Protein AF-A0A7X0XVE7-F1 (afdb_monomer)

Foldseek 3Di:
DDDDPDDPDPDDPDDDDDDDDDDPDDPVNVLVVVVVVQDKDQDAQPWKKWWPVQWDDDDDFKTFGQAFPTFIFSDPDPPGDGFHTDHHRHMWGFPDWDQDPVRTIMGITRDDDRMTGDDSVNVDDD

Nearest PDB structures (foldseek):
  9djx-assembly1_A  TM=4.738E-01  e=6.086E-01  Homo sapiens
  5v3o-assembly1_C  TM=4.676E-01  e=1.076E+00  Homo sapiens
  8rq1-assembly1_A  TM=3.889E-01  e=7.645E-01  Homo sapiens
  8g66-assembly1_B  TM=5.362E-01  e=1.797E+00  Homo sapiens
  8rq9-assembly2_C  TM=3.836E-01  e=2.257E+00  Homo sapiens

Solvent-accessible surface area (backbone atoms only — not comparable to full-atom values): 7872 Å² total; per-residue (Å²): 132,89,82,85,93,66,84,93,64,82,88,72,79,83,83,83,83,81,84,86,79,89,67,95,72,48,71,68,61,54,50,51,58,49,56,76,64,67,41,69,32,68,74,78,71,94,45,34,18,35,50,50,93,32,44,46,76,76,53,99,47,31,28,28,24,70,38,58,77,32,55,29,11,54,38,66,49,96,84,34,58,62,40,46,64,44,49,56,64,38,74,46,58,51,75,46,80,45,66,33,99,86,66,50,50,20,36,30,35,86,79,91,64,78,65,26,50,44,50,72,80,75,71,62,82,134

Mean predicted aligned error: 9.7 Å

Sequence (126 aa):
MNQAYLSNTAYQPIKQNYKTTSYTSTYSSALSKLMDGNPQTDKKPTNAYISEAFIRITGTNTGVALNANGQVRNTASSTGFVLGKLKSAEPITILNTILDSEGTKWYKFNFNRQWFNASQSDTTYY

Organism: NCBI:txid1552123

pLDDT: mean 87.03, std 14.78, range [36.47, 98.25]

Structure (mmCIF, N/CA/C/O backbone):
data_AF-A0A7X0XVE7-F1
#
_entry.id   AF-A0A7X0XVE7-F1
#
loop_
_atom_site.group_PDB
_atom_site.id
_atom_site.type_symbol
_atom_site.label_atom_id
_atom_site.label_alt_id
_atom_site.label_comp_id
_atom_site.label_asym_id
_atom_site.label_entity_id
_atom_site.label_seq_id
_atom_site.pdbx_PDB_ins_code
_atom_site.Cartn_x
_atom_site.Cartn_y
_atom_site.Cartn_z
_atom_site.occupancy
_atom_site.B_iso_or_equiv
_atom_site.auth_seq_id
_atom_site.auth_comp_id
_atom_site.auth_asym_id
_atom_site.auth_atom_id
_atom_site.pdbx_PDB_model_num
ATOM 1 N N . MET A 1 1 ? 80.112 -16.384 -31.162 1.00 36.47 1 MET A N 1
ATOM 2 C CA . MET A 1 1 ? 79.188 -15.980 -32.242 1.00 36.47 1 MET A CA 1
ATOM 3 C C . MET A 1 1 ? 77.781 -15.987 -31.680 1.00 36.47 1 MET A C 1
ATOM 5 O O . MET A 1 1 ? 77.415 -16.952 -31.024 1.00 36.47 1 MET A O 1
ATOM 9 N N . ASN A 1 2 ? 77.071 -14.876 -31.877 1.00 40.47 2 ASN A N 1
ATOM 10 C CA . ASN A 1 2 ? 75.656 -14.672 -31.560 1.00 40.47 2 ASN A CA 1
ATOM 11 C C . ASN A 1 2 ? 74.763 -15.757 -32.181 1.00 40.47 2 ASN A C 1
ATOM 13 O O . ASN A 1 2 ? 75.131 -16.322 -33.207 1.00 40.47 2 ASN A O 1
ATOM 17 N N . GLN A 1 3 ? 73.577 -15.974 -31.609 1.00 40.62 3 GLN A N 1
ATOM 18 C CA . GLN A 1 3 ? 72.298 -15.507 -32.175 1.00 40.62 3 GLN A CA 1
ATOM 19 C C . GLN A 1 3 ? 71.198 -15.763 -31.130 1.00 40.62 3 GLN A C 1
ATOM 21 O O . GLN A 1 3 ? 70.898 -16.899 -30.7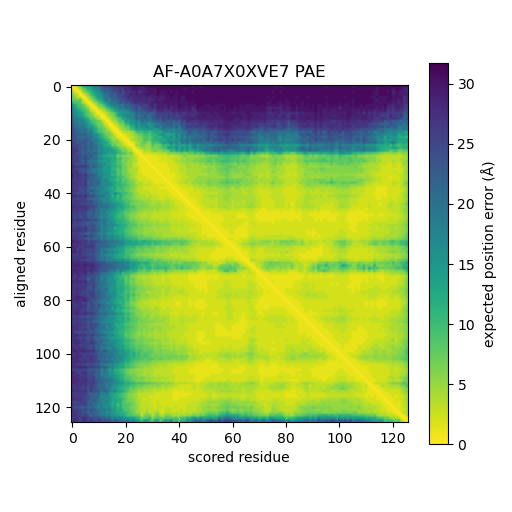70 1.00 40.62 3 GLN A O 1
ATOM 26 N N . ALA A 1 4 ? 70.649 -14.670 -30.600 1.00 47.22 4 ALA A N 1
ATOM 27 C CA . ALA A 1 4 ? 69.531 -14.665 -29.673 1.00 47.22 4 ALA A CA 1
ATOM 28 C C . ALA A 1 4 ? 68.235 -15.000 -30.426 1.00 47.22 4 ALA A C 1
ATOM 30 O O . ALA A 1 4 ? 67.879 -14.313 -31.380 1.00 47.22 4 ALA A O 1
ATOM 31 N N . TYR A 1 5 ? 67.508 -16.019 -29.971 1.00 47.22 5 TYR A N 1
ATOM 32 C CA . TYR A 1 5 ? 66.137 -16.288 -30.406 1.00 47.22 5 TYR A CA 1
ATOM 33 C C . TYR A 1 5 ? 65.157 -15.698 -29.397 1.00 47.22 5 TYR A C 1
ATOM 35 O O . TYR A 1 5 ? 64.532 -16.427 -28.638 1.00 47.22 5 TYR A O 1
ATOM 43 N N . LEU A 1 6 ? 65.033 -14.374 -29.371 1.00 52.94 6 LEU A N 1
ATOM 44 C CA . LEU A 1 6 ? 63.885 -13.706 -28.763 1.00 52.94 6 LEU A CA 1
ATOM 45 C C . LEU A 1 6 ? 63.483 -12.568 -29.699 1.00 52.94 6 LEU A C 1
ATOM 47 O O . LEU A 1 6 ? 64.258 -11.648 -29.951 1.00 52.94 6 LEU A O 1
ATOM 51 N N . SER A 1 7 ? 62.294 -12.683 -30.286 1.00 57.88 7 SER A N 1
ATOM 52 C CA . SER A 1 7 ? 61.725 -11.693 -31.198 1.00 57.88 7 SER A CA 1
ATOM 53 C C . SER A 1 7 ? 61.717 -10.303 -30.554 1.00 57.88 7 SER A C 1
ATOM 55 O O . SER A 1 7 ? 61.094 -10.108 -29.513 1.00 57.88 7 SER A O 1
ATOM 57 N N . ASN A 1 8 ? 62.358 -9.326 -31.198 1.00 57.03 8 ASN A N 1
ATOM 58 C CA . ASN A 1 8 ? 62.441 -7.932 -30.747 1.00 57.03 8 ASN A CA 1
ATOM 59 C C . ASN A 1 8 ? 61.179 -7.110 -31.092 1.00 57.03 8 ASN A C 1
ATOM 61 O O . ASN A 1 8 ? 61.259 -5.949 -31.489 1.00 57.03 8 ASN A O 1
ATOM 65 N N . THR A 1 9 ? 59.998 -7.720 -31.015 1.00 59.88 9 THR A N 1
ATOM 66 C CA . THR A 1 9 ? 58.728 -7.051 -31.322 1.00 59.88 9 THR A CA 1
ATOM 67 C C . THR A 1 9 ? 57.967 -6.785 -30.035 1.00 59.88 9 THR A C 1
ATOM 69 O O . THR A 1 9 ? 57.585 -7.723 -29.337 1.00 59.88 9 THR A O 1
ATOM 72 N N . ALA A 1 10 ? 57.738 -5.506 -29.726 1.00 61.78 10 ALA A N 1
ATOM 73 C CA . ALA A 1 10 ? 56.916 -5.089 -28.596 1.00 61.78 10 ALA A CA 1
ATOM 74 C C . ALA A 1 10 ? 55.518 -5.727 -28.680 1.00 61.78 10 ALA A C 1
ATOM 76 O O . ALA A 1 10 ? 54.879 -5.668 -29.734 1.00 61.78 10 ALA A O 1
ATOM 77 N N . TYR A 1 11 ? 55.043 -6.309 -27.573 1.00 56.34 11 TYR A N 1
ATOM 78 C CA . TYR A 1 11 ? 53.687 -6.846 -27.444 1.00 56.34 11 TYR A CA 1
ATOM 79 C C . TYR A 1 11 ? 52.657 -5.782 -27.849 1.00 56.34 11 TYR A C 1
ATOM 81 O O . TYR A 1 11 ? 52.573 -4.724 -27.227 1.00 56.34 11 TYR A O 1
ATOM 89 N N . GLN A 1 12 ? 51.888 -6.058 -28.904 1.00 59.97 12 GLN A N 1
ATOM 90 C CA . GLN A 1 12 ? 50.772 -5.215 -29.326 1.00 59.97 12 GLN A CA 1
ATOM 91 C C . GLN A 1 12 ? 49.479 -5.810 -28.752 1.00 59.97 12 GLN A C 1
ATOM 93 O O . GLN A 1 12 ? 49.193 -6.979 -29.026 1.00 59.97 12 GLN A O 1
ATOM 98 N N . PRO A 1 13 ? 48.689 -5.059 -27.962 1.00 66.44 13 PRO A N 1
ATOM 99 C CA . PRO A 1 13 ? 47.413 -5.555 -27.463 1.00 66.44 13 PRO A CA 1
ATOM 100 C C . PRO A 1 13 ? 46.469 -5.886 -28.628 1.00 66.44 13 PRO A C 1
ATOM 102 O O . PRO A 1 13 ? 46.485 -5.233 -29.673 1.00 66.44 13 PRO A O 1
ATOM 105 N N . ILE A 1 14 ? 45.635 -6.912 -28.444 1.00 71.44 14 ILE A N 1
ATOM 106 C CA . ILE A 1 14 ? 44.659 -7.361 -29.445 1.00 71.44 14 ILE A CA 1
ATOM 107 C C . ILE A 1 14 ? 43.750 -6.181 -29.822 1.00 71.44 14 ILE A C 1
ATOM 109 O O . ILE A 1 14 ? 43.060 -5.621 -28.971 1.00 71.44 14 ILE A O 1
ATOM 113 N N . LYS A 1 15 ? 43.730 -5.809 -31.107 1.00 67.69 15 LYS A N 1
ATOM 114 C CA . LYS A 1 15 ? 42.877 -4.733 -31.625 1.00 67.69 15 LYS A CA 1
ATOM 115 C C . LYS A 1 15 ? 41.414 -5.185 -31.616 1.00 67.69 15 LYS A C 1
ATOM 117 O O . LYS A 1 15 ? 40.977 -5.920 -32.499 1.00 67.69 15 LYS A O 1
ATOM 122 N N . GLN A 1 16 ? 40.659 -4.760 -30.607 1.00 64.69 16 GLN A N 1
ATOM 123 C CA . GLN A 1 16 ? 39.226 -5.027 -30.517 1.00 64.69 16 GLN A CA 1
ATOM 124 C C . GLN A 1 16 ? 38.486 -4.176 -31.555 1.00 64.69 16 GLN A C 1
ATOM 126 O O . GLN A 1 16 ? 38.430 -2.952 -31.453 1.00 64.69 16 GLN A O 1
ATOM 131 N N . ASN A 1 17 ? 37.944 -4.825 -32.585 1.00 73.00 17 ASN A N 1
ATOM 132 C CA . ASN A 1 17 ? 37.095 -4.171 -33.575 1.00 73.00 17 ASN A CA 1
ATOM 133 C C . ASN A 1 17 ? 35.641 -4.274 -33.104 1.00 73.00 17 ASN A C 1
ATOM 135 O O . ASN A 1 17 ? 35.066 -5.360 -33.091 1.00 73.00 17 ASN A O 1
ATOM 139 N N . TYR A 1 18 ? 35.054 -3.145 -32.718 1.00 67.88 18 TYR A N 1
ATOM 140 C CA . TYR A 1 18 ? 33.653 -3.064 -32.316 1.00 67.88 18 TYR A CA 1
ATOM 141 C C . TYR A 1 18 ? 32.797 -2.616 -33.496 1.00 67.88 18 TYR A C 1
ATOM 143 O O . TYR A 1 18 ? 33.098 -1.616 -34.147 1.00 67.88 18 TYR A O 1
ATOM 151 N N . LYS A 1 19 ? 31.706 -3.337 -33.761 1.00 71.19 19 LYS A N 1
ATOM 152 C CA . LYS A 1 19 ? 30.660 -2.893 -34.684 1.00 71.19 19 LYS A CA 1
ATOM 153 C C . LYS A 1 19 ? 29.473 -2.408 -33.865 1.00 71.19 19 LYS 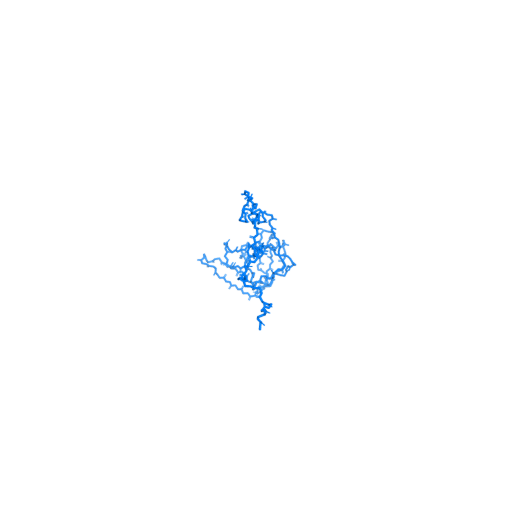A C 1
ATOM 155 O O . LYS A 1 19 ? 28.674 -3.209 -33.385 1.00 71.19 19 LYS A O 1
ATOM 160 N N . THR A 1 20 ? 29.365 -1.097 -33.701 1.00 65.06 20 THR A N 1
ATOM 161 C CA . THR A 1 20 ? 28.234 -0.487 -32.999 1.00 65.06 20 THR A CA 1
ATOM 162 C C . THR A 1 20 ? 27.041 -0.409 -33.942 1.00 65.06 20 THR A C 1
ATOM 164 O O . THR A 1 20 ? 27.145 0.138 -35.037 1.00 65.06 20 THR A O 1
ATOM 167 N N . THR A 1 21 ? 25.906 -0.966 -33.525 1.00 73.50 21 THR A N 1
ATOM 168 C CA . THR A 1 21 ? 24.629 -0.821 -34.234 1.00 73.50 21 THR A CA 1
ATOM 169 C C . THR A 1 21 ? 23.749 0.108 -33.411 1.00 73.50 21 THR A C 1
ATOM 171 O O . THR A 1 21 ? 23.430 -0.203 -32.266 1.00 73.50 21 THR A O 1
ATOM 174 N N . SER A 1 22 ? 23.400 1.267 -33.966 1.00 65.94 22 SER A N 1
ATOM 175 C CA . SER A 1 22 ? 22.530 2.235 -33.299 1.00 65.94 22 SER A CA 1
ATOM 176 C C . SER A 1 22 ? 21.070 1.847 -33.498 1.00 65.94 22 SER A C 1
ATOM 178 O O . SER A 1 22 ? 20.600 1.734 -34.628 1.00 65.94 22 SER A O 1
ATOM 180 N N . TYR A 1 23 ? 20.346 1.677 -32.397 1.00 68.50 23 TYR A N 1
ATOM 181 C CA . TYR A 1 23 ? 18.896 1.528 -32.404 1.00 68.50 23 TYR A CA 1
ATOM 182 C C . TYR A 1 23 ? 18.251 2.873 -32.071 1.00 68.50 23 TYR A C 1
ATOM 184 O O . TYR A 1 23 ? 18.744 3.611 -31.221 1.00 68.50 23 TYR A O 1
ATOM 192 N N . THR A 1 24 ? 17.128 3.190 -32.713 1.00 75.00 24 THR A N 1
ATOM 193 C CA . THR A 1 24 ? 16.349 4.402 -32.405 1.00 75.00 24 THR A CA 1
ATOM 194 C C . THR A 1 24 ? 15.646 4.299 -31.045 1.00 75.00 24 THR A C 1
ATOM 196 O O . THR A 1 24 ? 15.335 5.313 -30.426 1.00 75.00 24 THR A O 1
ATOM 199 N N . SER A 1 25 ? 15.378 3.079 -30.564 1.00 76.88 25 SER A N 1
ATOM 200 C CA . SER A 1 25 ? 14.743 2.831 -29.265 1.00 76.88 25 SER A CA 1
ATOM 201 C C . SER A 1 25 ? 15.769 2.801 -28.134 1.00 76.88 25 SER A C 1
ATOM 203 O O . SER A 1 25 ? 16.787 2.119 -28.221 1.00 76.88 25 SER A O 1
ATOM 205 N N . THR A 1 26 ? 15.473 3.517 -27.052 1.00 86.69 26 THR A N 1
ATOM 206 C CA . THR A 1 26 ? 16.300 3.551 -25.840 1.00 86.69 26 THR A CA 1
ATOM 207 C C . THR A 1 26 ? 15.833 2.500 -24.836 1.00 86.69 26 THR A C 1
ATOM 209 O O . THR A 1 26 ? 14.664 2.107 -24.839 1.00 86.69 26 THR A O 1
ATOM 212 N N . TYR A 1 27 ? 16.713 2.103 -23.914 1.00 84.81 27 TYR A N 1
ATOM 213 C CA . TYR A 1 27 ? 16.333 1.269 -22.768 1.00 84.81 27 TYR A CA 1
ATOM 214 C C . TYR A 1 27 ? 15.150 1.866 -21.991 1.00 84.81 27 TYR A C 1
ATOM 216 O O . TYR A 1 27 ? 14.195 1.160 -21.690 1.00 84.81 27 TYR A O 1
ATOM 224 N N . SER A 1 28 ? 15.156 3.187 -21.773 1.00 86.00 28 SER A N 1
ATOM 225 C CA . SER A 1 28 ? 14.044 3.903 -21.135 1.00 86.00 28 SER A CA 1
ATOM 226 C C . SER A 1 28 ? 12.718 3.687 -21.877 1.00 86.00 28 SER A C 1
ATOM 228 O O . SER A 1 28 ? 11.719 3.333 -21.259 1.00 86.00 28 SER A O 1
ATOM 230 N N . SER A 1 29 ? 12.717 3.776 -23.214 1.00 88.56 29 SER A N 1
ATOM 231 C CA . SER A 1 29 ? 11.506 3.541 -24.015 1.00 88.56 29 SER A CA 1
ATOM 232 C C . SER A 1 29 ? 10.992 2.098 -23.940 1.00 88.56 29 SER A C 1
ATOM 234 O O . SER A 1 29 ? 9.783 1.874 -23.962 1.00 88.56 29 SER A O 1
ATOM 236 N N . ALA A 1 30 ? 11.890 1.115 -23.838 1.00 88.06 30 ALA A N 1
ATOM 237 C CA . ALA A 1 30 ? 11.515 -0.286 -23.664 1.00 88.06 30 ALA A CA 1
ATOM 238 C C . ALA A 1 30 ? 10.971 -0.543 -22.252 1.00 88.06 30 ALA A C 1
ATOM 240 O O . ALA A 1 30 ? 9.960 -1.225 -22.096 1.00 88.06 30 ALA A O 1
ATOM 241 N N . LEU A 1 31 ? 11.597 0.059 -21.240 1.00 89.50 31 LEU A N 1
ATOM 242 C CA . LEU A 1 31 ? 11.178 -0.038 -19.849 1.00 89.50 31 LEU A CA 1
ATOM 243 C C . LEU A 1 31 ? 9.799 0.594 -19.627 1.00 89.50 31 LEU A C 1
ATOM 245 O O . LEU A 1 31 ? 8.961 -0.014 -18.972 1.00 89.50 31 LEU A O 1
ATOM 249 N N . SER A 1 32 ? 9.516 1.759 -20.217 1.00 89.62 32 SER A N 1
ATOM 250 C CA . SER A 1 32 ? 8.174 2.356 -20.173 1.00 89.62 32 SER A CA 1
ATOM 251 C C . SER A 1 32 ? 7.120 1.416 -20.758 1.00 89.62 32 SER A C 1
ATOM 253 O O . SER A 1 32 ? 6.119 1.150 -20.104 1.00 89.62 32 SER A O 1
ATOM 255 N N . LYS A 1 33 ? 7.386 0.822 -21.930 1.00 91.06 33 LYS A N 1
ATOM 256 C CA . LYS A 1 33 ? 6.469 -0.150 -22.550 1.00 91.06 33 LYS A CA 1
ATOM 257 C C . LYS A 1 33 ? 6.246 -1.389 -21.683 1.00 91.06 33 LYS A C 1
ATOM 259 O O . LYS A 1 33 ? 5.137 -1.912 -21.645 1.00 91.06 33 LYS A O 1
ATOM 264 N N . LEU A 1 34 ? 7.289 -1.867 -21.004 1.00 90.94 34 LEU A N 1
ATOM 265 C CA . LEU A 1 34 ? 7.173 -2.983 -20.069 1.00 90.94 34 LEU A CA 1
ATOM 266 C C . LEU A 1 34 ? 6.264 -2.616 -18.891 1.00 90.94 34 LEU A C 1
ATOM 268 O O . LEU A 1 34 ? 5.386 -3.399 -18.539 1.00 90.94 34 LEU A O 1
ATOM 272 N N . MET A 1 35 ? 6.438 -1.420 -18.323 1.00 91.62 35 MET A N 1
ATOM 273 C CA . MET A 1 35 ? 5.634 -0.930 -17.202 1.00 91.62 35 MET A CA 1
ATOM 274 C C . MET A 1 35 ? 4.170 -0.670 -17.581 1.00 91.62 35 MET A C 1
ATOM 276 O O . MET A 1 35 ? 3.284 -0.958 -16.776 1.00 91.62 35 MET A O 1
ATOM 280 N N . ASP A 1 36 ? 3.901 -0.225 -18.811 1.00 92.19 36 ASP A N 1
ATOM 281 C CA . ASP A 1 36 ? 2.538 -0.066 -19.341 1.00 92.19 36 ASP A CA 1
ATOM 282 C C . ASP A 1 36 ? 1.776 -1.406 -19.405 1.00 92.19 36 ASP A C 1
ATOM 284 O O . ASP A 1 36 ? 0.545 -1.441 -19.349 1.00 92.19 36 ASP A O 1
ATOM 288 N N . GLY A 1 37 ? 2.500 -2.528 -19.466 1.00 92.12 37 GLY A N 1
ATOM 289 C CA . GLY A 1 37 ? 1.945 -3.882 -19.469 1.00 92.12 37 GLY A CA 1
ATOM 290 C C . GLY A 1 37 ? 1.440 -4.392 -18.114 1.00 92.12 37 GLY A C 1
ATOM 291 O O . GLY A 1 37 ? 1.014 -5.542 -18.044 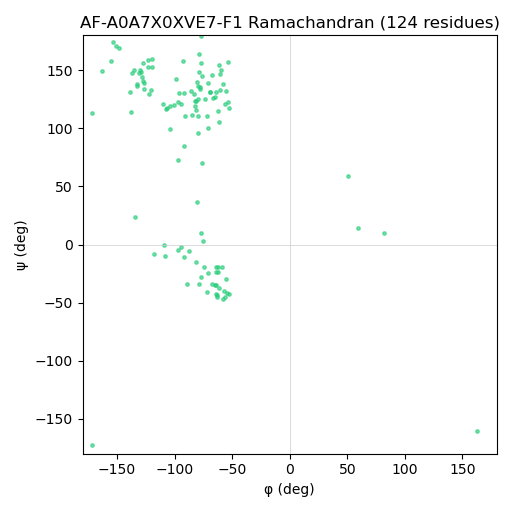1.00 92.12 37 GLY A O 1
ATOM 292 N N . ASN A 1 38 ? 1.473 -3.582 -17.047 1.00 91.75 38 ASN A N 1
ATOM 293 C CA . ASN A 1 38 ? 1.179 -3.997 -15.664 1.00 91.75 38 ASN A CA 1
ATOM 294 C C . ASN A 1 38 ? 1.963 -5.260 -15.244 1.00 91.75 38 ASN A C 1
ATOM 296 O O . ASN A 1 38 ? 1.359 -6.284 -14.905 1.00 91.75 38 ASN A O 1
ATOM 300 N N . PRO A 1 39 ? 3.307 -5.211 -15.285 1.00 94.25 39 PRO A N 1
ATOM 301 C CA . PRO A 1 39 ? 4.140 -6.366 -14.984 1.00 94.25 39 PRO A CA 1
ATOM 302 C C . PRO A 1 39 ? 3.914 -6.847 -13.546 1.00 94.25 39 PRO A C 1
ATOM 304 O O . PRO A 1 39 ? 3.534 -6.076 -12.660 1.00 94.25 39 PRO A O 1
ATOM 307 N N . GLN A 1 40 ? 4.167 -8.133 -13.307 1.00 95.56 40 GLN A N 1
ATOM 308 C CA . GLN A 1 40 ? 4.001 -8.766 -12.000 1.00 95.56 40 GLN A CA 1
ATOM 309 C C . GLN A 1 40 ? 5.318 -9.342 -11.482 1.00 95.56 40 GLN A C 1
ATOM 311 O O . GLN A 1 40 ? 6.199 -9.705 -12.257 1.00 95.56 40 GLN A O 1
ATOM 316 N N . THR A 1 41 ? 5.440 -9.429 -10.161 1.00 94.56 41 THR A N 1
ATOM 317 C CA . THR A 1 41 ? 6.590 -10.004 -9.456 1.00 94.56 41 THR A CA 1
ATOM 318 C C . THR A 1 41 ? 6.122 -10.922 -8.326 1.00 94.56 41 THR A C 1
ATOM 320 O O . THR A 1 41 ? 5.050 -10.720 -7.750 1.00 94.56 41 THR A O 1
ATOM 323 N N . ASP A 1 42 ? 6.922 -11.935 -8.008 1.00 93.81 42 ASP A N 1
ATOM 324 C CA . ASP A 1 42 ? 6.770 -12.805 -6.836 1.00 93.81 42 ASP A CA 1
ATOM 325 C C . ASP A 1 42 ? 7.485 -12.241 -5.592 1.00 93.81 42 ASP A C 1
ATOM 327 O O . ASP A 1 42 ? 7.351 -12.766 -4.479 1.00 93.81 42 ASP A O 1
ATOM 331 N N . LYS A 1 43 ? 8.221 -11.133 -5.752 1.00 93.38 43 LYS A N 1
ATOM 332 C CA . LYS A 1 43 ? 8.912 -10.447 -4.665 1.00 93.38 43 LYS A CA 1
ATOM 333 C C . LYS A 1 43 ? 7.910 -9.932 -3.640 1.00 93.38 43 LYS A C 1
ATOM 335 O O . LYS A 1 43 ? 7.110 -9.031 -3.896 1.00 93.38 43 LYS A O 1
ATOM 340 N N . LYS A 1 44 ? 7.989 -10.493 -2.436 1.00 93.44 44 LYS A N 1
ATOM 341 C CA . LYS A 1 44 ? 7.073 -10.155 -1.347 1.00 93.44 44 LYS A CA 1
ATOM 342 C C . LYS A 1 44 ? 7.318 -8.727 -0.850 1.00 93.44 44 LYS A C 1
ATOM 344 O O . LYS A 1 44 ? 8.461 -8.378 -0.547 1.00 93.44 44 LYS A O 1
ATOM 349 N N . PRO A 1 45 ? 6.264 -7.911 -0.705 1.00 93.56 45 PRO A N 1
ATOM 350 C CA . PRO A 1 45 ? 6.402 -6.575 -0.159 1.00 93.56 45 PRO A CA 1
ATOM 351 C C . PRO A 1 45 ? 6.695 -6.634 1.341 1.00 93.56 45 PRO A C 1
ATOM 353 O O . PRO A 1 45 ? 6.076 -7.396 2.081 1.00 93.56 45 PRO A O 1
ATOM 356 N N . THR A 1 46 ? 7.599 -5.775 1.811 1.00 94.38 46 THR A N 1
ATOM 357 C CA . THR A 1 46 ? 7.917 -5.647 3.244 1.00 94.38 46 THR A CA 1
ATOM 358 C C . THR A 1 46 ? 6.722 -5.152 4.055 1.00 94.38 46 THR A C 1
ATOM 360 O O . THR A 1 46 ? 6.538 -5.533 5.209 1.00 94.38 46 THR A O 1
ATOM 363 N N . ASN A 1 47 ? 5.912 -4.275 3.462 1.00 96.62 47 ASN A N 1
ATOM 364 C CA . ASN A 1 47 ? 4.742 -3.697 4.102 1.00 96.62 47 ASN A CA 1
ATOM 365 C C . ASN A 1 47 ? 3.567 -3.659 3.128 1.00 96.62 47 ASN A C 1
ATOM 367 O O . ASN A 1 47 ? 3.758 -3.436 1.935 1.00 96.62 47 ASN A O 1
ATOM 371 N N . ALA A 1 48 ? 2.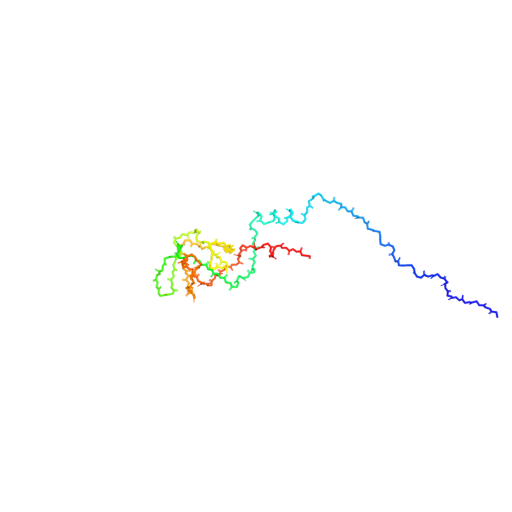362 -3.813 3.667 1.00 97.75 48 ALA A N 1
ATOM 372 C CA . ALA A 1 48 ? 1.116 -3.674 2.938 1.00 97.75 48 ALA A CA 1
ATOM 373 C C . ALA A 1 48 ? 0.097 -2.928 3.804 1.00 97.75 48 ALA A C 1
ATOM 375 O O . ALA A 1 48 ? -0.099 -3.260 4.978 1.00 97.75 48 ALA A O 1
ATOM 376 N N . TYR A 1 49 ? -0.535 -1.923 3.209 1.00 98.25 49 TYR A N 1
ATOM 377 C CA . TYR A 1 49 ? -1.499 -1.040 3.844 1.00 98.25 49 TYR A CA 1
ATOM 378 C C . TYR A 1 49 ? -2.754 -0.913 2.989 1.00 98.25 49 TYR A C 1
ATOM 380 O O . TYR A 1 49 ? -2.688 -0.938 1.760 1.00 98.25 49 TYR A O 1
ATOM 388 N N . ILE A 1 50 ? -3.899 -0.743 3.640 1.00 97.75 50 ILE A N 1
ATOM 389 C CA . ILE A 1 50 ? -5.176 -0.435 2.995 1.00 97.75 50 ILE A CA 1
ATOM 390 C C . ILE A 1 50 ? -5.850 0.713 3.748 1.00 97.75 50 ILE A C 1
ATOM 392 O O . ILE A 1 50 ? -5.827 0.743 4.977 1.00 97.75 50 ILE A O 1
ATOM 396 N N . SER A 1 51 ? -6.411 1.674 3.016 1.00 97.31 51 SER A N 1
ATOM 397 C CA . SER A 1 51 ? -7.131 2.805 3.612 1.00 97.31 51 SER A CA 1
ATOM 398 C C . SER A 1 51 ? -8.424 2.334 4.281 1.00 97.31 51 SER A C 1
ATOM 400 O O . SER A 1 51 ? -9.092 1.418 3.786 1.00 97.31 51 SER A O 1
ATOM 402 N N . GLU A 1 52 ? -8.803 2.993 5.378 1.00 96.06 52 GLU A N 1
ATOM 403 C CA . GLU A 1 52 ? -10.058 2.731 6.084 1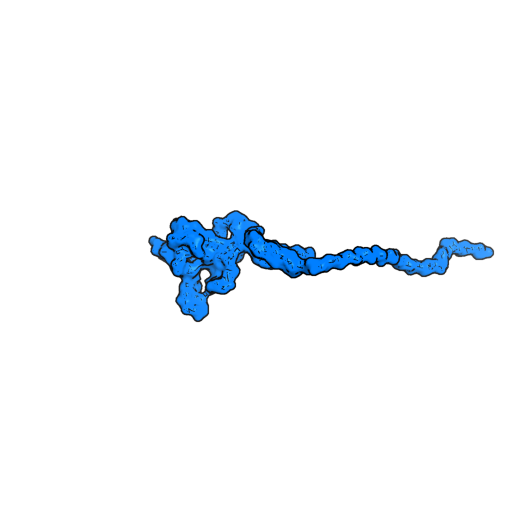.00 96.06 52 GLU A CA 1
ATOM 404 C C . GLU A 1 52 ? -11.292 2.837 5.182 1.00 96.06 52 GLU A C 1
ATOM 406 O O . GLU A 1 52 ? -12.242 2.082 5.361 1.00 96.06 52 GLU A O 1
ATOM 411 N N . ALA A 1 53 ? -11.241 3.676 4.141 1.00 95.62 53 ALA A N 1
ATOM 412 C CA . ALA A 1 53 ? -12.338 3.870 3.193 1.00 95.62 53 ALA A CA 1
ATOM 413 C C . ALA A 1 53 ? -12.768 2.583 2.461 1.00 95.62 53 ALA A C 1
ATOM 415 O O . ALA A 1 53 ? -13.869 2.522 1.917 1.00 95.62 53 ALA A O 1
ATOM 416 N N . PHE A 1 54 ? -11.916 1.551 2.432 1.00 96.56 54 PHE A N 1
ATOM 417 C CA . PHE A 1 54 ? -12.192 0.284 1.748 1.00 96.56 54 PHE A CA 1
ATOM 418 C C . PHE A 1 54 ? -12.441 -0.891 2.692 1.00 96.56 54 PHE A C 1
ATOM 420 O O . PHE A 1 54 ? -12.702 -1.998 2.215 1.00 96.56 54 PHE A O 1
ATOM 427 N N . ILE A 1 55 ? -12.372 -0.678 4.006 1.00 97.12 55 ILE A N 1
ATOM 428 C CA . ILE A 1 55 ? -12.477 -1.739 5.006 1.00 97.12 55 ILE A CA 1
ATOM 429 C C . ILE A 1 55 ? -13.632 -1.448 5.957 1.00 97.12 55 ILE A C 1
ATOM 431 O O . ILE A 1 55 ? -13.706 -0.391 6.574 1.00 97.12 55 ILE A O 1
ATOM 435 N N . ARG A 1 56 ? -14.498 -2.442 6.155 1.00 96.50 56 ARG A N 1
ATOM 436 C CA . ARG A 1 56 ? -15.437 -2.454 7.277 1.00 96.50 56 ARG A CA 1
ATOM 437 C C . ARG A 1 56 ? -14.827 -3.233 8.428 1.00 96.50 56 ARG A C 1
ATOM 439 O O . ARG A 1 56 ? -14.539 -4.418 8.272 1.00 96.50 56 ARG A O 1
ATOM 446 N N . ILE A 1 57 ? -14.669 -2.588 9.577 1.00 97.06 57 ILE A N 1
ATOM 447 C CA . ILE A 1 57 ? -14.218 -3.245 10.806 1.00 97.06 57 ILE A CA 1
ATOM 448 C C . ILE A 1 57 ? -15.313 -4.189 11.310 1.00 97.06 57 ILE A C 1
ATOM 450 O O . ILE A 1 57 ? -16.482 -3.815 11.389 1.00 97.06 57 ILE A O 1
ATOM 454 N N . THR A 1 58 ? -14.932 -5.426 11.620 1.00 96.62 58 THR A N 1
ATOM 455 C CA . THR A 1 58 ? -15.840 -6.493 12.078 1.00 96.62 58 THR A CA 1
ATOM 456 C C . THR A 1 58 ? -15.520 -6.987 13.488 1.00 96.62 58 THR A C 1
ATOM 458 O O . THR A 1 58 ? -16.290 -7.756 14.052 1.00 96.62 58 THR A O 1
ATOM 461 N N . GLY A 1 59 ? -14.397 -6.554 14.063 1.00 94.38 59 GLY A N 1
ATOM 462 C CA . GLY A 1 59 ? -13.951 -6.889 15.414 1.00 94.38 59 GLY A CA 1
ATOM 463 C C . GLY A 1 59 ? -12.735 -6.049 15.806 1.00 94.38 59 GLY A C 1
ATOM 464 O O . GLY A 1 59 ? -12.341 -5.155 15.063 1.00 94.38 59 GLY A O 1
ATOM 465 N N . THR A 1 60 ? -12.111 -6.340 16.950 1.00 93.06 60 THR A N 1
ATOM 466 C CA . THR A 1 60 ? -11.014 -5.516 17.503 1.00 93.06 60 THR A CA 1
ATOM 467 C C . THR A 1 60 ? -9.831 -5.345 16.542 1.00 93.06 60 THR A C 1
ATOM 469 O O . THR A 1 60 ? -9.284 -4.255 16.421 1.00 93.06 60 THR A O 1
ATOM 472 N N . ASN A 1 61 ? -9.463 -6.407 15.820 1.00 96.00 61 ASN A N 1
ATOM 473 C CA . ASN A 1 61 ? -8.334 -6.423 14.881 1.00 96.00 61 ASN A CA 1
ATOM 474 C C . ASN A 1 61 ? -8.703 -7.084 13.550 1.00 96.00 61 ASN A C 1
ATOM 476 O O . ASN A 1 61 ? -7.840 -7.614 12.853 1.00 96.00 61 ASN A O 1
ATOM 480 N N . THR A 1 62 ? -9.986 -7.108 13.202 1.00 97.06 62 THR A N 1
ATOM 481 C CA . THR A 1 62 ? -10.459 -7.763 11.981 1.00 97.06 62 THR A CA 1
ATOM 482 C C . THR A 1 62 ? -11.324 -6.820 11.173 1.00 97.06 62 THR A C 1
ATOM 484 O O . THR A 1 62 ? -12.090 -6.017 11.711 1.00 97.06 62 THR A O 1
ATOM 487 N N . GLY A 1 63 ? -11.199 -6.929 9.858 1.00 96.62 63 GLY A N 1
ATOM 488 C CA . GLY A 1 63 ? -12.040 -6.205 8.926 1.00 96.62 63 GLY A CA 1
ATOM 489 C C . GLY A 1 63 ? -12.256 -7.000 7.654 1.00 96.62 6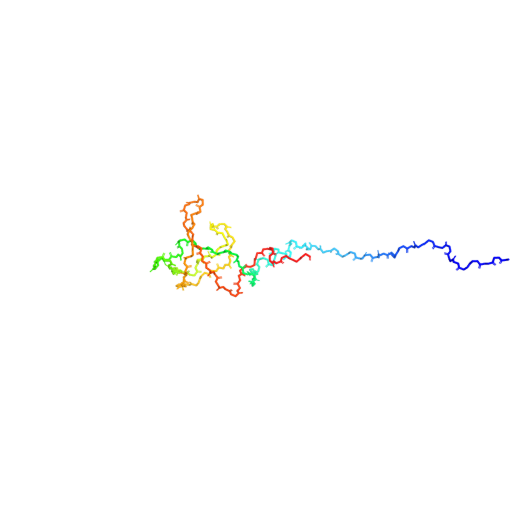3 GLY A C 1
ATOM 490 O O . GLY A 1 63 ? -11.594 -8.007 7.406 1.00 96.62 63 GLY A O 1
ATOM 491 N N . VAL A 1 64 ? -13.192 -6.531 6.843 1.00 96.81 64 VAL A N 1
ATOM 492 C CA . VAL A 1 64 ? -13.501 -7.110 5.537 1.00 96.81 64 VAL A CA 1
ATOM 493 C C . VAL A 1 64 ? -13.473 -6.025 4.473 1.00 96.81 64 VAL A C 1
ATOM 495 O O . VAL A 1 64 ? -13.930 -4.902 4.706 1.00 96.81 64 VAL A O 1
ATOM 498 N N . ALA A 1 65 ? -12.949 -6.359 3.297 1.00 96.12 65 ALA A N 1
ATOM 499 C CA . ALA A 1 65 ? -12.961 -5.460 2.153 1.00 96.12 65 ALA A CA 1
ATOM 500 C C . ALA A 1 65 ? -14.397 -5.186 1.687 1.00 96.12 65 ALA A C 1
ATOM 502 O O . ALA A 1 65 ? -15.158 -6.113 1.40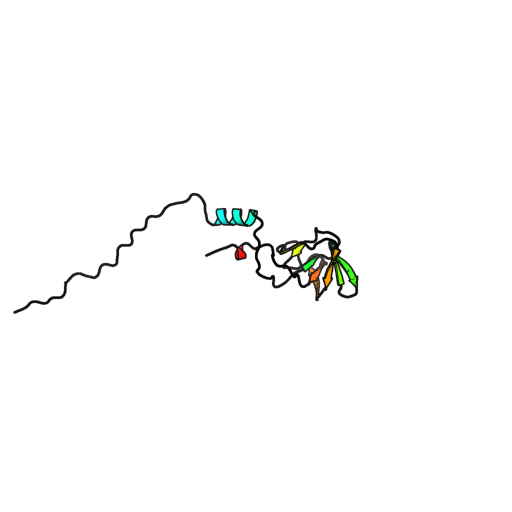0 1.00 96.12 65 ALA A O 1
ATOM 503 N N . LEU A 1 66 ? -14.761 -3.907 1.580 1.00 94.31 66 LEU A N 1
ATOM 504 C CA . LEU A 1 66 ? -16.092 -3.477 1.142 1.00 94.31 66 LEU A CA 1
ATOM 505 C C . LEU A 1 66 ? -16.379 -3.909 -0.302 1.00 94.31 66 LEU A C 1
ATOM 507 O O . LEU A 1 66 ? -17.459 -4.399 -0.618 1.00 94.31 66 LEU A O 1
ATOM 511 N N . ASN A 1 67 ? -15.400 -3.739 -1.189 1.00 89.38 67 ASN A N 1
ATOM 512 C CA . ASN A 1 67 ? -15.492 -4.063 -2.610 1.00 89.38 67 ASN A CA 1
ATOM 513 C C . ASN A 1 67 ? -14.097 -4.370 -3.183 1.00 89.38 67 ASN A C 1
ATOM 515 O O . ASN A 1 67 ? -13.082 -4.213 -2.506 1.00 89.38 67 ASN A O 1
ATOM 519 N N . ALA A 1 68 ? -14.042 -4.795 -4.447 1.00 82.00 68 ALA A N 1
ATOM 520 C CA . ALA A 1 68 ? -12.789 -5.139 -5.124 1.00 82.00 68 ALA A CA 1
ATOM 521 C C . ALA A 1 68 ? -11.953 -3.918 -5.585 1.00 82.00 68 ALA A C 1
ATOM 523 O O . ALA A 1 68 ? -10.988 -4.081 -6.334 1.00 82.00 68 ALA A O 1
ATOM 524 N N . ASN A 1 69 ? -12.306 -2.694 -5.165 1.00 84.81 69 ASN A N 1
ATOM 525 C CA . ASN A 1 69 ? -11.574 -1.474 -5.529 1.00 84.81 69 ASN A CA 1
ATOM 526 C C . ASN A 1 69 ? -10.487 -1.102 -4.515 1.00 84.81 69 ASN A C 1
ATOM 528 O O . ASN A 1 69 ? -9.661 -0.241 -4.814 1.00 84.81 69 ASN A O 1
ATOM 532 N N . GLY A 1 70 ? -10.456 -1.755 -3.349 1.00 88.00 70 GLY A N 1
ATOM 533 C CA . GLY A 1 70 ? -9.453 -1.506 -2.319 1.00 88.00 70 GLY A CA 1
ATOM 534 C C . GLY A 1 70 ? -8.040 -1.808 -2.813 1.00 88.00 70 GLY A C 1
ATOM 535 O O . GLY A 1 70 ? -7.652 -2.972 -2.939 1.00 88.00 70 GLY A O 1
ATOM 536 N N . GLN A 1 71 ? -7.273 -0.753 -3.092 1.00 95.19 71 GLN A N 1
ATOM 537 C CA . GLN A 1 71 ? -5.878 -0.846 -3.510 1.00 95.19 71 GLN A CA 1
ATOM 538 C C . GLN A 1 71 ? -4.971 -1.012 -2.296 1.00 95.19 71 GLN A C 1
ATOM 540 O O . GLN A 1 71 ? -4.900 -0.137 -1.435 1.00 95.19 71 GLN A O 1
ATOM 545 N N . VAL A 1 72 ? -4.248 -2.126 -2.265 1.00 97.06 72 VAL A N 1
ATOM 546 C CA . VAL A 1 72 ? -3.241 -2.399 -1.243 1.00 97.06 72 VAL A CA 1
ATOM 547 C C . VAL A 1 72 ? -1.950 -1.707 -1.649 1.00 97.06 72 VAL A C 1
ATOM 549 O O . VAL A 1 72 ? -1.497 -1.866 -2.783 1.00 97.06 72 VAL A O 1
ATOM 552 N N . ARG A 1 73 ? -1.358 -0.936 -0.738 1.00 97.56 73 ARG A N 1
ATOM 553 C CA . ARG A 1 73 ? -0.198 -0.083 -1.015 1.00 97.56 73 ARG A CA 1
ATOM 554 C C . ARG A 1 73 ? 0.978 -0.399 -0.107 1.00 97.56 73 ARG A C 1
ATOM 556 O O . ARG A 1 73 ? 0.795 -0.887 1.003 1.00 97.56 73 ARG A O 1
ATOM 563 N N . ASN A 1 74 ? 2.193 -0.137 -0.579 1.00 96.50 74 ASN A N 1
ATOM 564 C CA . ASN A 1 74 ? 3.416 -0.405 0.187 1.00 96.50 74 ASN A CA 1
ATOM 565 C C . ASN A 1 74 ? 3.666 0.601 1.327 1.00 96.50 74 ASN A C 1
ATOM 567 O O . ASN A 1 74 ? 4.409 0.299 2.262 1.00 96.50 74 ASN A O 1
ATOM 571 N N . THR A 1 75 ? 3.031 1.772 1.271 1.00 96.88 75 THR A N 1
ATOM 572 C CA . THR A 1 75 ? 3.048 2.811 2.305 1.00 96.88 75 THR A CA 1
ATOM 573 C C . THR A 1 75 ? 1.622 3.218 2.677 1.00 96.88 75 THR A C 1
ATOM 575 O O . THR A 1 75 ? 0.684 3.027 1.901 1.00 96.88 75 THR A O 1
ATOM 578 N N . ALA A 1 76 ? 1.453 3.762 3.883 1.00 97.12 76 ALA A N 1
ATOM 579 C CA . ALA A 1 76 ? 0.192 4.323 4.365 1.00 97.12 76 ALA A CA 1
ATOM 580 C C . ALA A 1 76 ? -0.052 5.704 3.730 1.00 97.12 76 ALA A C 1
ATOM 582 O O . ALA A 1 76 ? 0.136 6.730 4.374 1.00 97.12 76 ALA A O 1
ATOM 583 N N . SER A 1 77 ? -0.342 5.730 2.428 1.00 96.00 77 SER A N 1
ATOM 584 C CA . SER A 1 77 ? -0.583 6.958 1.666 1.00 96.00 77 SER A CA 1
ATOM 585 C C . SER A 1 77 ? -1.280 6.662 0.336 1.00 96.00 77 SER A C 1
ATOM 587 O O . SER A 1 77 ? -1.040 5.628 -0.295 1.00 96.00 77 SER A O 1
ATOM 589 N N . SER A 1 78 ? -2.097 7.606 -0.137 1.00 94.00 78 SER A N 1
ATOM 590 C CA . SER A 1 78 ? -2.771 7.568 -1.442 1.00 94.00 78 SER A CA 1
ATOM 591 C C . SER A 1 78 ? -1.803 7.603 -2.635 1.00 94.00 78 SER A C 1
ATOM 593 O O . SER A 1 78 ? -2.164 7.164 -3.729 1.00 94.00 78 SER A O 1
ATOM 595 N N . THR A 1 79 ? -0.561 8.052 -2.434 1.00 94.94 79 THR A N 1
ATOM 596 C CA . THR A 1 79 ? 0.502 8.072 -3.456 1.00 94.94 79 THR A CA 1
ATOM 597 C C . THR A 1 79 ? 1.446 6.871 -3.365 1.00 94.94 79 THR A C 1
ATOM 599 O O . THR A 1 79 ? 2.298 6.691 -4.234 1.00 94.94 79 THR A O 1
ATOM 602 N N . GLY A 1 80 ? 1.279 6.010 -2.353 1.00 94.62 80 GLY A N 1
ATOM 603 C CA . GLY A 1 80 ? 2.065 4.787 -2.191 1.00 94.62 80 GLY A CA 1
ATOM 604 C C . GLY A 1 80 ? 1.917 3.833 -3.375 1.00 94.62 80 GLY A C 1
ATOM 605 O O . GLY A 1 80 ? 0.863 3.776 -4.011 1.00 94.62 80 GLY A O 1
ATOM 606 N N . PHE A 1 81 ? 2.947 3.040 -3.663 1.00 95.50 81 PHE A N 1
ATOM 607 C CA . PHE A 1 81 ? 2.919 2.095 -4.777 1.00 95.50 81 PHE A CA 1
ATOM 608 C C . PHE A 1 81 ? 1.845 1.024 -4.556 1.00 95.50 81 PHE A C 1
ATOM 610 O O . PHE A 1 81 ? 1.774 0.418 -3.483 1.00 95.50 81 PHE A O 1
ATOM 617 N N . VAL A 1 82 ? 1.012 0.787 -5.572 1.00 96.81 82 VAL A N 1
ATOM 618 C CA . VAL A 1 82 ? -0.078 -0.194 -5.521 1.00 96.81 82 VAL A CA 1
ATOM 619 C C . VAL A 1 82 ? 0.486 -1.592 -5.739 1.00 96.81 82 VAL A C 1
ATOM 621 O O . VAL A 1 82 ? 0.870 -1.940 -6.848 1.00 96.81 82 VAL A O 1
ATOM 624 N N . LEU A 1 83 ? 0.462 -2.406 -4.689 1.00 96.94 83 LEU A N 1
ATOM 625 C CA . LEU A 1 83 ? 0.907 -3.801 -4.680 1.00 96.94 83 LEU A CA 1
ATOM 626 C C . LEU A 1 83 ? -0.107 -4.747 -5.329 1.00 96.94 83 LEU A C 1
ATOM 628 O O . LEU A 1 83 ? 0.254 -5.810 -5.826 1.00 96.94 83 LEU A O 1
ATOM 632 N N . GLY A 1 84 ? -1.387 -4.381 -5.277 1.00 95.62 84 GLY A N 1
ATOM 633 C CA . GLY A 1 84 ? -2.490 -5.181 -5.789 1.00 95.62 84 GLY A CA 1
ATOM 634 C C . GLY A 1 84 ? -3.830 -4.723 -5.221 1.00 95.62 84 GLY A C 1
ATOM 635 O O . GLY A 1 84 ? -3.964 -3.598 -4.734 1.00 95.62 84 GLY A O 1
ATOM 636 N N . LYS A 1 85 ? -4.833 -5.602 -5.284 1.00 95.19 85 LYS A N 1
ATOM 637 C CA . LYS A 1 85 ? -6.191 -5.334 -4.791 1.00 95.19 85 LYS A CA 1
ATOM 638 C C . LYS A 1 85 ? -6.700 -6.456 -3.886 1.00 95.19 85 LYS A C 1
ATOM 640 O O . LYS A 1 85 ? -6.337 -7.629 -4.054 1.00 95.19 85 LYS A O 1
ATOM 645 N N . LEU A 1 86 ? -7.557 -6.090 -2.938 1.00 94.88 86 LEU A N 1
ATOM 646 C CA . LEU A 1 86 ? -8.376 -7.050 -2.198 1.00 94.88 86 LEU A CA 1
ATOM 647 C C . LEU A 1 86 ? -9.570 -7.487 -3.050 1.00 94.88 86 LEU A C 1
ATOM 649 O O . LEU A 1 86 ? -10.076 -6.720 -3.870 1.00 94.88 86 LEU A O 1
ATOM 653 N N . LYS A 1 87 ? -10.022 -8.726 -2.864 1.00 93.81 87 LYS A N 1
ATOM 654 C CA . LYS A 1 87 ? -11.297 -9.197 -3.412 1.00 93.81 87 LYS A CA 1
ATOM 655 C C . LYS A 1 87 ? -12.440 -8.650 -2.555 1.00 93.81 87 LYS A C 1
ATOM 657 O O . LYS A 1 87 ? -12.255 -8.335 -1.382 1.00 93.81 87 LYS A O 1
ATOM 662 N N . SER A 1 88 ? -13.635 -8.543 -3.131 1.00 94.38 88 SER A N 1
ATOM 663 C CA . SER A 1 88 ? -14.822 -8.172 -2.350 1.00 94.38 88 SER A CA 1
ATOM 664 C C . SER A 1 88 ? -15.044 -9.170 -1.208 1.00 94.38 88 SER A C 1
ATOM 666 O O . SER A 1 88 ? -14.869 -10.373 -1.404 1.00 94.38 88 SER A O 1
ATOM 668 N N . ALA A 1 89 ? -15.393 -8.652 -0.026 1.00 94.94 89 ALA A N 1
ATOM 669 C CA . ALA A 1 89 ? -15.596 -9.405 1.210 1.00 94.94 89 ALA A CA 1
ATOM 670 C C . ALA A 1 89 ? -14.370 -10.195 1.707 1.00 94.94 89 ALA A C 1
ATOM 672 O O . ALA A 1 89 ? -14.499 -11.030 2.601 1.00 94.94 89 ALA A O 1
ATOM 673 N N . GLU A 1 90 ? -13.175 -9.927 1.175 1.00 95.75 90 GLU A N 1
ATOM 674 C CA . GLU A 1 90 ? -11.960 -10.578 1.650 1.00 95.75 90 GLU A CA 1
ATOM 675 C C . GLU A 1 90 ? -11.644 -10.150 3.091 1.00 95.75 90 GLU A C 1
ATOM 677 O O . GLU A 1 90 ? -11.566 -8.945 3.361 1.00 95.75 90 GLU A O 1
ATOM 682 N N . PRO A 1 91 ? -11.467 -11.107 4.020 1.00 95.88 91 PRO A N 1
ATOM 683 C CA . PRO A 1 91 ? -11.124 -10.795 5.396 1.00 95.88 91 PRO A CA 1
ATOM 684 C C . PRO A 1 91 ? -9.653 -10.401 5.522 1.00 95.88 91 PRO A C 1
ATOM 686 O O . PRO A 1 91 ? -8.776 -10.971 4.872 1.00 95.88 91 PRO A O 1
ATOM 689 N N . ILE A 1 92 ? -9.382 -9.462 6.424 1.00 96.38 92 ILE A N 1
ATOM 690 C CA . ILE A 1 92 ? -8.035 -9.061 6.816 1.00 96.38 92 ILE A CA 1
ATOM 691 C C . ILE A 1 92 ? -7.888 -9.076 8.337 1.00 96.38 92 ILE A C 1
ATOM 693 O O . ILE A 1 92 ? -8.824 -8.768 9.082 1.00 96.38 92 ILE A O 1
ATOM 697 N N . THR A 1 93 ? -6.670 -9.370 8.784 1.00 97.81 93 THR A N 1
ATOM 698 C CA . THR A 1 93 ? -6.251 -9.195 10.177 1.00 97.81 93 THR A CA 1
ATOM 699 C C . THR A 1 93 ? -5.371 -7.958 10.270 1.00 97.81 93 THR A C 1
ATOM 701 O O . THR A 1 93 ? -4.315 -7.888 9.639 1.00 97.81 93 THR A O 1
ATOM 704 N N . ILE A 1 94 ? -5.812 -6.980 11.052 1.00 98.19 94 ILE A N 1
ATOM 705 C CA . ILE A 1 94 ? -5.153 -5.690 11.228 1.00 98.19 94 ILE A CA 1
ATOM 706 C C . ILE A 1 94 ? -4.028 -5.849 12.249 1.00 98.19 94 ILE A C 1
ATOM 708 O O . ILE A 1 94 ? -4.267 -6.122 13.426 1.00 98.19 94 ILE A O 1
ATOM 712 N N . LEU A 1 95 ? -2.798 -5.654 11.778 1.00 97.94 95 LEU A N 1
ATOM 713 C CA . LEU A 1 95 ? -1.575 -5.739 12.575 1.00 97.94 95 LEU A CA 1
ATOM 714 C C . LEU A 1 95 ? -1.202 -4.393 13.199 1.00 97.94 95 LEU A C 1
ATOM 716 O O . LEU A 1 95 ? -0.629 -4.355 14.281 1.00 97.94 95 LEU A O 1
ATOM 720 N N . ASN A 1 96 ? -1.485 -3.291 12.502 1.00 97.62 96 ASN A N 1
ATOM 721 C CA . ASN A 1 96 ? -1.241 -1.938 12.996 1.00 97.62 96 ASN A CA 1
ATOM 722 C C . ASN A 1 96 ? -2.174 -0.931 12.306 1.00 97.62 96 ASN A C 1
ATOM 724 O O . ASN A 1 96 ? -2.634 -1.186 11.193 1.00 97.62 96 ASN A O 1
ATOM 728 N N . THR A 1 97 ? -2.399 0.223 12.932 1.00 97.56 97 THR A N 1
ATOM 729 C CA . THR A 1 97 ? -3.119 1.360 12.343 1.00 97.56 97 THR A CA 1
ATOM 730 C C . THR A 1 97 ? -2.207 2.581 12.317 1.00 97.56 97 THR A C 1
ATOM 732 O O . THR A 1 97 ? -1.559 2.889 13.313 1.00 97.56 97 THR A O 1
ATOM 735 N N . ILE A 1 98 ? -2.147 3.268 11.179 1.00 97.38 98 ILE A N 1
ATOM 736 C CA . ILE A 1 98 ? -1.329 4.467 10.966 1.00 97.38 98 ILE A CA 1
ATOM 737 C C . ILE A 1 98 ? -2.235 5.578 10.437 1.00 97.38 98 ILE A C 1
ATOM 739 O O . ILE A 1 98 ? -3.090 5.314 9.598 1.00 97.38 98 ILE A O 1
ATOM 743 N N . LEU A 1 99 ? -2.050 6.804 10.920 1.00 97.19 99 LEU A N 1
ATOM 744 C CA . LEU A 1 99 ? -2.634 8.002 10.317 1.00 97.19 99 LEU A CA 1
ATOM 745 C C . LEU A 1 99 ? -1.634 8.566 9.310 1.00 97.19 99 LEU A C 1
ATOM 747 O O . LEU A 1 99 ? -0.455 8.712 9.639 1.00 97.19 99 LEU A O 1
ATOM 751 N N . ASP A 1 100 ? -2.087 8.849 8.094 1.00 94.69 100 ASP A N 1
ATOM 752 C CA . ASP A 1 100 ? -1.267 9.590 7.140 1.00 94.69 100 ASP A CA 1
ATOM 753 C C . ASP A 1 100 ? -1.240 11.093 7.468 1.00 94.69 100 ASP A C 1
ATOM 755 O O . ASP A 1 100 ? -1.852 11.560 8.431 1.00 94.69 100 ASP A O 1
ATOM 759 N N . SER A 1 101 ? -0.504 11.864 6.666 1.00 92.50 101 SER A N 1
ATOM 760 C CA . SER A 1 101 ? -0.387 13.318 6.829 1.00 92.50 101 SER A CA 1
ATOM 761 C C . SER A 1 101 ? -1.712 14.069 6.674 1.00 92.50 101 SER A C 1
ATOM 763 O O . SER A 1 101 ? -1.807 15.212 7.109 1.00 92.50 101 SER A O 1
ATOM 765 N N . GLU A 1 102 ? -2.715 13.451 6.049 1.00 92.56 102 GLU A N 1
ATOM 766 C CA . GLU A 1 102 ? -4.046 14.020 5.823 1.00 92.56 102 GLU A CA 1
ATOM 767 C C . GLU A 1 102 ? -5.040 13.599 6.923 1.00 92.56 102 GLU A C 1
ATOM 769 O O . GLU A 1 102 ? -6.188 14.038 6.927 1.00 92.56 102 GLU A O 1
ATOM 774 N N . GLY A 1 103 ? -4.606 12.771 7.881 1.00 94.25 103 GLY A N 1
ATOM 775 C CA . GLY A 1 103 ? -5.444 12.259 8.964 1.00 94.25 103 GLY A CA 1
ATOM 776 C C . GLY A 1 103 ? -6.305 11.056 8.572 1.00 94.25 103 GLY A C 1
ATOM 777 O O . GLY A 1 103 ? -7.157 10.644 9.360 1.00 94.25 103 GLY A O 1
ATOM 778 N N . THR A 1 104 ? -6.082 10.461 7.397 1.00 95.75 104 THR A N 1
ATOM 779 C CA . THR A 1 104 ? -6.767 9.230 6.982 1.00 95.75 104 THR A CA 1
ATOM 780 C C . THR A 1 104 ? -6.132 8.033 7.675 1.00 95.75 104 THR A C 1
ATOM 782 O O . THR A 1 104 ? -4.903 7.911 7.728 1.00 95.75 104 THR A O 1
ATOM 785 N N . LYS A 1 105 ? -6.946 7.106 8.192 1.00 97.56 105 LYS A N 1
ATOM 786 C CA . LYS A 1 105 ? -6.418 5.868 8.780 1.00 97.56 105 LYS A CA 1
ATOM 787 C C . LYS A 1 105 ? -6.086 4.840 7.705 1.00 97.56 105 LYS A C 1
ATOM 789 O O . LYS A 1 105 ? -6.845 4.593 6.767 1.00 97.56 105 LYS A O 1
ATOM 794 N N . TRP A 1 106 ? -4.969 4.164 7.921 1.00 98.19 106 TRP A N 1
ATOM 795 C CA . TRP A 1 106 ? -4.466 3.063 7.116 1.00 98.19 106 TRP A CA 1
ATOM 796 C C . TRP A 1 106 ? -4.197 1.853 7.997 1.00 98.19 106 TRP A C 1
ATOM 798 O O . TRP A 1 106 ? -3.553 1.951 9.044 1.00 98.19 106 TRP A O 1
ATOM 808 N N . TYR A 1 107 ? -4.646 0.690 7.544 1.00 98.06 107 TYR A N 1
ATOM 809 C CA . TYR A 1 107 ? -4.469 -0.572 8.247 1.00 98.06 107 TYR A CA 1
ATOM 810 C C . TYR A 1 107 ? -3.317 -1.356 7.639 1.00 98.06 107 TYR A C 1
ATOM 812 O O . TYR A 1 107 ? -3.355 -1.715 6.462 1.00 98.06 107 TYR A O 1
ATOM 820 N N . LYS A 1 108 ? -2.299 -1.644 8.453 1.00 98.19 108 LYS A N 1
ATOM 821 C CA . LYS A 1 108 ? -1.227 -2.579 8.114 1.00 98.19 108 LYS A CA 1
ATOM 822 C C . LYS A 1 108 ? -1.727 -4.002 8.294 1.00 98.19 108 LYS A C 1
ATOM 824 O O . LYS A 1 108 ? -2.276 -4.334 9.344 1.00 98.19 108 LYS A O 1
ATOM 829 N N . PHE A 1 109 ? -1.466 -4.860 7.320 1.00 97.69 109 PHE A N 1
ATOM 830 C CA . PHE A 1 109 ? -1.806 -6.277 7.397 1.00 97.69 109 PHE A CA 1
ATOM 831 C C . PHE A 1 109 ? -0.831 -7.113 6.566 1.00 97.69 109 PHE A C 1
ATOM 833 O O . PHE A 1 109 ? -0.007 -6.576 5.826 1.00 97.69 109 PHE A O 1
ATOM 840 N N . ASN A 1 110 ? -0.902 -8.437 6.702 1.00 95.94 110 ASN A N 1
ATOM 841 C CA . ASN A 1 110 ? -0.128 -9.335 5.853 1.00 95.94 110 ASN A CA 1
ATOM 842 C C . ASN A 1 110 ? -0.884 -9.604 4.542 1.00 95.94 110 ASN A C 1
ATOM 844 O O . ASN A 1 110 ? -1.920 -10.272 4.543 1.00 95.94 110 ASN A O 1
ATOM 848 N N . PHE A 1 111 ? -0.366 -9.093 3.427 1.00 95.69 111 PHE A N 1
ATOM 849 C CA . PHE A 1 111 ? -0.975 -9.270 2.111 1.00 95.69 111 PHE A CA 1
ATOM 850 C C . PHE A 1 111 ? -0.403 -10.503 1.401 1.00 95.69 111 PHE A C 1
ATOM 852 O O . PHE A 1 111 ? 0.526 -10.420 0.601 1.00 95.69 111 PHE A O 1
ATOM 859 N N . ASN A 1 112 ? -0.973 -11.669 1.709 1.00 90.94 112 ASN A N 1
ATOM 860 C CA . ASN A 1 112 ? -0.529 -12.950 1.162 1.00 90.94 112 ASN A CA 1
ATOM 861 C C . ASN A 1 112 ? -1.071 -13.167 -0.259 1.00 90.94 112 ASN A C 1
ATOM 863 O O . ASN A 1 112 ? -2.197 -13.632 -0.458 1.00 90.94 112 ASN A O 1
ATOM 867 N N . ARG A 1 113 ? -0.251 -12.839 -1.257 1.00 92.81 113 ARG A N 1
ATOM 868 C CA . ARG A 1 113 ? -0.478 -13.147 -2.674 1.00 92.81 113 ARG A CA 1
ATOM 869 C C . ARG A 1 113 ? 0.687 -13.949 -3.240 1.00 92.81 113 ARG A C 1
ATOM 871 O O . ARG A 1 113 ? 1.777 -13.937 -2.681 1.00 92.81 113 ARG A O 1
ATOM 878 N N . GLN A 1 114 ? 0.423 -14.647 -4.344 1.00 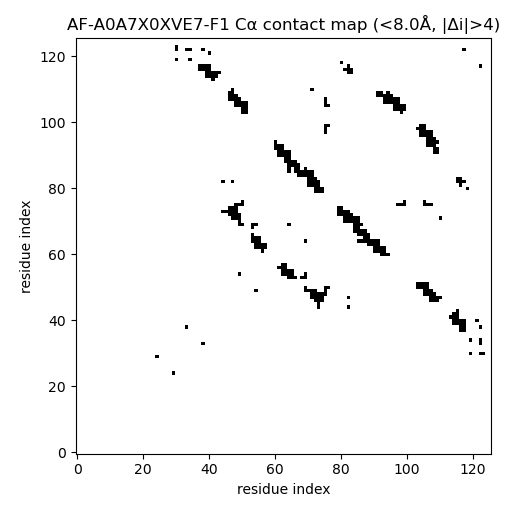93.56 114 GLN A N 1
ATOM 879 C CA . GLN A 1 114 ? 1.465 -15.286 -5.157 1.00 93.56 114 GLN A CA 1
ATOM 880 C C . GLN A 1 114 ? 2.170 -14.263 -6.058 1.00 93.56 114 GLN A C 1
ATOM 882 O O . GLN A 1 114 ? 3.367 -14.367 -6.277 1.00 93.56 114 GLN A O 1
ATOM 887 N N . TRP A 1 115 ? 1.421 -13.262 -6.533 1.00 94.56 115 TRP A N 1
ATOM 888 C CA . TRP A 1 115 ? 1.890 -12.236 -7.458 1.00 94.56 115 TRP A CA 1
ATOM 889 C C . TRP A 1 115 ? 1.470 -10.850 -6.977 1.00 94.56 115 TRP A C 1
ATOM 891 O O . TRP A 1 115 ? 0.330 -10.653 -6.542 1.00 94.56 115 TRP A O 1
ATOM 901 N N . PHE A 1 116 ? 2.389 -9.901 -7.095 1.00 96.00 116 PHE A N 1
ATOM 902 C CA . PHE A 1 116 ? 2.201 -8.481 -6.820 1.00 96.00 116 PHE A CA 1
ATOM 903 C C . PHE A 1 116 ? 2.471 -7.685 -8.092 1.00 96.00 116 PHE A C 1
ATOM 905 O O . PHE A 1 116 ? 3.153 -8.169 -8.995 1.00 96.00 116 PHE A O 1
ATOM 912 N N . ASN A 1 117 ? 1.969 -6.457 -8.165 1.00 95.75 117 ASN A N 1
ATOM 913 C CA . ASN A 1 117 ? 2.409 -5.533 -9.208 1.00 95.75 117 ASN A CA 1
ATOM 914 C C . ASN A 1 117 ? 3.917 -5.285 -9.060 1.00 95.75 117 ASN A C 1
ATOM 916 O O . ASN A 1 117 ? 4.391 -5.012 -7.956 1.00 95.75 117 ASN A O 1
ATOM 920 N N . ALA A 1 118 ? 4.659 -5.368 -10.162 1.00 94.56 118 ALA A N 1
ATOM 921 C CA . ALA A 1 118 ? 6.091 -5.110 -10.180 1.00 94.56 118 ALA A CA 1
ATOM 922 C C . ALA A 1 118 ? 6.366 -3.604 -10.207 1.00 94.56 118 ALA A C 1
ATOM 924 O O . ALA A 1 118 ? 5.726 -2.851 -10.945 1.00 94.56 118 ALA A O 1
ATOM 925 N N . SER A 1 119 ? 7.325 -3.157 -9.399 1.00 92.06 119 SER A N 1
ATOM 926 C CA . SER A 1 119 ? 7.854 -1.799 -9.502 1.00 92.06 119 SER A CA 1
ATOM 927 C C . SER A 1 119 ? 8.846 -1.701 -10.661 1.00 92.06 119 SER A C 1
ATOM 929 O O . SER A 1 119 ? 9.378 -2.710 -11.121 1.00 92.06 119 SER A O 1
ATOM 931 N N . GLN A 1 120 ? 9.172 -0.481 -11.096 1.00 89.62 120 GLN A N 1
ATOM 932 C CA . GLN A 1 120 ? 10.183 -0.285 -12.139 1.00 89.62 120 GLN A CA 1
ATOM 933 C C . GLN A 1 120 ? 11.514 -0.957 -11.770 1.00 89.62 120 GLN A C 1
ATOM 935 O O . GLN A 1 120 ? 12.089 -1.655 -12.600 1.00 89.62 120 GLN A O 1
ATOM 940 N N . SER A 1 121 ? 11.940 -0.851 -10.507 1.00 89.25 121 SER A N 1
ATOM 941 C CA . SER A 1 121 ? 13.146 -1.517 -10.001 1.00 89.25 121 SER A CA 1
ATOM 942 C C . SER A 1 121 ? 13.084 -3.046 -10.011 1.00 89.25 121 SER A C 1
ATOM 944 O O . SER A 1 121 ? 14.129 -3.684 -10.031 1.00 89.25 121 SER A O 1
ATOM 946 N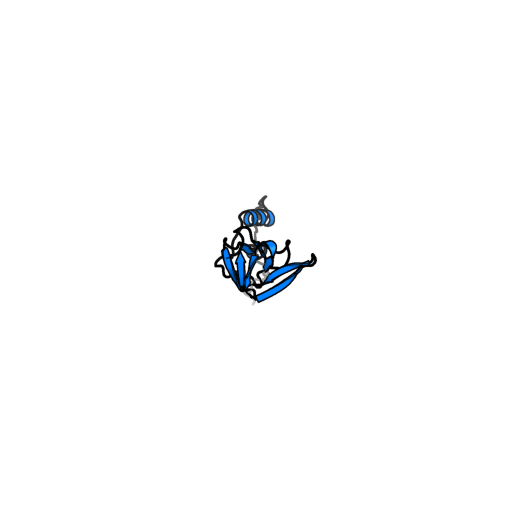 N . ASP A 1 122 ? 11.892 -3.648 -9.996 1.00 88.31 122 ASP A N 1
ATOM 947 C CA . ASP A 1 122 ? 11.753 -5.108 -10.107 1.00 88.31 122 ASP A CA 1
ATOM 948 C C . ASP A 1 122 ? 11.835 -5.581 -11.569 1.00 88.31 122 ASP A C 1
ATOM 950 O O . ASP A 1 122 ? 12.015 -6.767 -11.823 1.00 88.31 122 ASP A O 1
ATOM 954 N N . THR A 1 123 ? 11.712 -4.657 -12.527 1.00 84.88 123 THR A N 1
ATOM 955 C CA . THR A 1 123 ? 11.721 -4.942 -13.974 1.00 84.88 123 THR A CA 1
ATOM 956 C C . THR A 1 123 ? 12.992 -4.487 -14.688 1.00 84.88 123 THR A C 1
ATOM 958 O O . THR A 1 123 ? 13.194 -4.797 -15.862 1.00 84.88 123 THR A O 1
ATOM 961 N N . THR A 1 124 ? 13.846 -3.728 -14.003 1.00 84.00 124 THR A N 1
ATOM 962 C CA . THR A 1 124 ? 15.106 -3.240 -14.557 1.00 84.00 124 THR A CA 1
ATOM 963 C C . THR A 1 124 ? 16.178 -4.318 -14.474 1.00 84.00 124 THR A C 1
ATOM 965 O O . THR A 1 124 ? 16.502 -4.775 -13.378 1.00 84.00 124 THR A O 1
ATOM 968 N N . TYR A 1 125 ? 16.769 -4.666 -15.614 1.00 68.69 125 TYR A N 1
ATOM 969 C CA . TYR A 1 125 ? 17.938 -5.539 -15.702 1.00 68.69 125 TYR A CA 1
ATOM 970 C C . TYR A 1 125 ? 19.136 -4.686 -16.136 1.00 68.69 125 TYR A C 1
ATOM 972 O O . TYR A 1 125 ? 19.064 -4.019 -17.170 1.00 68.69 125 TYR A O 1
ATOM 980 N N . TYR A 1 126 ? 20.179 -4.655 -15.302 1.00 57.53 126 TYR A N 1
ATOM 981 C CA . TYR A 1 126 ? 21.440 -3.952 -15.561 1.00 57.53 126 TYR A CA 1
ATOM 982 C C . TYR A 1 126 ? 22.437 -4.854 -16.284 1.00 57.53 126 TYR A C 1
ATOM 984 O O . TYR A 1 126 ? 22.483 -6.058 -15.940 1.00 57.53 126 TYR A O 1
#

Secondary structure (DSSP, 8-state):
-----S---PPPPP---------SS-HHHHHHHHHHT--EE----S--EEEGGGEEEEETTEEEESSTT-EEESSSSTTS-EEEEPPTT-EEE--EEEE-TTS-EEEE-----S-EEPPHHHH---

Radius of gyration: 27.64 Å; Cα contacts (8 Å, |Δi|>4): 197; chains: 1; bounding box: 95×30×52 Å